Protein AF-A0A8D5U3V4-F1 (afdb_monomer)

Secondary structure (DSSP, 8-state):
-PPPPPHHHHHHHHHHHHHEEEEEEEEGGGTEEEEEEEETTGGGGGGT--HHHHHHHHHHTT-SEEEEEEEETTEEE-S---TTSHHHHHHHHHHH-TT--TT-EEEEEES--HHHHHHHHHHHHHH-

pLDDT: mean 90.74, std 9.5, range [48.44, 98.0]

Solvent-accessible surface area (backbone atoms only — not comparable to full-atom values): 7179 Å² total; per-residue (Å²): 138,82,88,75,77,50,72,69,52,51,51,50,51,50,56,46,60,72,37,42,47,83,44,66,42,58,40,71,94,75,71,37,47,23,23,29,30,36,25,60,65,29,50,69,51,57,80,79,38,52,64,67,56,52,30,52,50,41,39,75,52,69,26,83,45,56,48,47,38,36,27,49,95,92,39,81,49,60,73,95,67,68,83,90,57,50,68,65,49,51,56,35,50,48,67,50,45,73,83,67,48,74,35,20,28,36,40,38,26,23,64,61,43,66,66,38,42,51,53,49,52,54,54,48,66,78,72,108

Sequence (128 aa):
MGFSLTNLGIEFLREWSGRYEIINGEIGSLGWEVTGLRIIEGEYILQKFTPVELRDMAVKCGADAALIIVYRKGVIEMPPMTVKEVEPIIAEIRNICTSCKENDVLILSSPQNPLISYEISIKLMNLS

Structure (mmCIF, N/CA/C/O backbone):
data_AF-A0A8D5U3V4-F1
#
_entry.id   AF-A0A8D5U3V4-F1
#
loop_
_atom_site.group_PDB
_atom_site.id
_atom_site.type_symbol
_atom_site.label_atom_id
_atom_site.label_alt_id
_atom_site.label_comp_id
_atom_site.label_asym_id
_atom_site.label_entity_id
_atom_site.label_seq_id
_atom_site.pdbx_PDB_ins_code
_atom_site.Cartn_x
_atom_site.Cartn_y
_atom_site.Cartn_z
_atom_site.occupancy
_atom_site.B_iso_or_equiv
_atom_site.auth_seq_id
_atom_site.auth_comp_id
_atom_site.auth_asym_id
_atom_site.auth_atom_id
_atom_site.pdbx_PDB_model_num
ATOM 1 N N . MET A 1 1 ? 28.383 -7.702 -17.063 1.00 48.44 1 MET A N 1
ATOM 2 C CA . MET A 1 1 ? 27.957 -6.390 -17.598 1.00 48.44 1 MET A CA 1
ATOM 3 C C . MET A 1 1 ? 26.762 -5.938 -16.786 1.00 48.44 1 MET A C 1
ATOM 5 O O . MET A 1 1 ? 25.832 -6.721 -16.655 1.00 48.44 1 MET A O 1
ATOM 9 N N . GLY A 1 2 ? 26.827 -4.756 -16.176 1.00 71.50 2 GLY A N 1
ATOM 10 C CA . GLY A 1 2 ? 25.693 -4.156 -15.473 1.00 71.50 2 GLY A CA 1
ATOM 11 C C . GLY A 1 2 ? 24.980 -3.169 -16.389 1.00 71.50 2 GLY A C 1
ATOM 12 O O . GLY A 1 2 ? 25.632 -2.498 -17.188 1.00 71.50 2 GLY A O 1
ATOM 13 N N . PHE A 1 3 ? 23.659 -3.095 -16.287 1.00 81.06 3 PHE A N 1
ATOM 14 C CA . PHE A 1 3 ? 22.884 -2.044 -16.935 1.00 81.06 3 PHE A CA 1
ATOM 15 C C . PHE A 1 3 ? 22.940 -0.785 -16.065 1.00 81.06 3 PHE A C 1
ATOM 17 O O . PHE A 1 3 ? 22.736 -0.860 -14.855 1.00 81.06 3 PHE A O 1
ATOM 24 N N . SER A 1 4 ? 23.231 0.364 -16.672 1.00 88.62 4 SER A N 1
ATOM 25 C CA . SER A 1 4 ? 23.136 1.672 -16.022 1.00 88.62 4 SER A CA 1
ATOM 26 C C . SER A 1 4 ? 21.828 2.347 -16.410 1.00 88.62 4 SER A C 1
ATOM 28 O O . SER A 1 4 ? 21.437 2.314 -17.578 1.00 88.62 4 SER A O 1
ATOM 30 N N . LEU A 1 5 ? 21.180 3.004 -15.451 1.00 89.50 5 LEU A N 1
ATOM 31 C CA . LEU A 1 5 ? 20.034 3.857 -15.744 1.00 89.50 5 LEU A CA 1
ATOM 32 C C . LEU A 1 5 ? 20.463 5.046 -16.608 1.00 89.50 5 LEU A C 1
ATOM 34 O O . LEU A 1 5 ? 21.537 5.617 -16.418 1.00 89.50 5 LEU A O 1
ATOM 38 N N . THR A 1 6 ? 19.603 5.428 -17.546 1.00 95.31 6 THR A N 1
ATOM 39 C CA . THR A 1 6 ? 19.733 6.701 -18.260 1.00 95.31 6 THR A CA 1
ATOM 40 C C . THR A 1 6 ? 19.387 7.859 -17.321 1.00 95.31 6 THR A C 1
ATOM 42 O O . THR A 1 6 ? 18.734 7.654 -16.297 1.00 95.31 6 THR A O 1
ATOM 45 N N . ASN A 1 7 ? 19.756 9.092 -17.684 1.00 93.88 7 ASN A N 1
ATOM 46 C CA . ASN A 1 7 ? 19.354 10.282 -16.920 1.00 93.88 7 ASN A CA 1
ATOM 47 C C . ASN A 1 7 ? 17.831 10.354 -16.737 1.00 93.88 7 ASN A C 1
ATOM 49 O O . ASN A 1 7 ? 17.365 10.606 -15.633 1.00 93.88 7 ASN A O 1
ATOM 53 N N . LEU A 1 8 ? 17.071 10.017 -17.786 1.00 92.19 8 LEU A N 1
ATOM 54 C CA . LEU A 1 8 ? 15.611 9.945 -17.727 1.00 92.19 8 LEU A CA 1
ATOM 55 C C . LEU A 1 8 ? 15.127 8.904 -16.704 1.00 92.19 8 LEU A C 1
ATOM 57 O O . LEU A 1 8 ? 14.207 9.166 -15.936 1.00 92.19 8 LEU A O 1
ATOM 61 N N . GLY A 1 9 ? 15.768 7.731 -16.656 1.00 92.44 9 GLY A N 1
ATOM 62 C CA . GLY A 1 9 ? 15.454 6.706 -15.659 1.00 92.44 9 GLY A CA 1
ATOM 63 C C . GLY A 1 9 ? 15.762 7.158 -14.229 1.00 92.44 9 GLY A C 1
ATOM 64 O O . GLY A 1 9 ? 14.990 6.880 -13.317 1.00 92.44 9 GLY A O 1
ATOM 65 N N . ILE A 1 10 ? 16.862 7.890 -14.030 1.00 94.88 10 ILE A N 1
ATOM 66 C CA . ILE A 1 10 ? 17.230 8.454 -12.723 1.00 94.88 10 ILE A CA 1
ATOM 67 C C . ILE A 1 10 ? 16.211 9.510 -12.279 1.00 94.88 10 ILE A C 1
ATOM 69 O O . ILE A 1 10 ? 15.811 9.516 -11.116 1.00 94.88 10 ILE A O 1
ATOM 73 N N . GLU A 1 11 ? 15.789 10.394 -13.182 1.00 94.69 11 GLU A N 1
ATOM 74 C CA . GLU A 1 11 ? 14.776 11.418 -12.902 1.00 94.69 11 GLU A CA 1
ATOM 75 C C . GLU A 1 11 ? 13.432 10.792 -12.536 1.00 94.69 11 GLU A C 1
ATOM 77 O O . GLU A 1 11 ? 12.864 11.150 -11.505 1.00 94.69 11 GLU A O 1
ATOM 82 N N . PHE A 1 12 ? 12.984 9.797 -13.307 1.00 92.31 12 PHE A N 1
ATOM 83 C CA . PHE A 1 12 ? 11.760 9.057 -13.010 1.00 92.31 12 PHE A CA 1
ATOM 84 C C . PHE A 1 12 ? 11.813 8.404 -11.626 1.00 92.31 12 PHE A C 1
ATOM 86 O O . PHE A 1 12 ? 10.899 8.577 -10.824 1.00 92.31 12 PHE A O 1
ATOM 93 N N . LEU A 1 13 ? 12.897 7.687 -11.310 1.00 93.12 13 LEU A N 1
ATOM 94 C CA . LEU A 1 13 ? 13.036 7.050 -10.000 1.00 93.12 13 LEU A CA 1
ATOM 95 C C . LEU A 1 13 ? 13.085 8.070 -8.866 1.00 93.12 13 LEU A C 1
ATOM 97 O O . LEU A 1 13 ? 12.540 7.805 -7.798 1.00 93.12 13 LEU A O 1
ATOM 101 N N . ARG A 1 14 ? 13.707 9.233 -9.087 1.00 94.75 14 ARG A N 1
ATOM 102 C CA . ARG A 1 14 ? 13.741 10.309 -8.094 1.00 94.75 14 ARG A CA 1
ATOM 103 C C . ARG A 1 14 ? 12.340 10.849 -7.828 1.00 94.75 14 ARG A C 1
ATOM 105 O O . ARG A 1 14 ? 11.969 10.963 -6.664 1.00 94.75 14 ARG A O 1
ATOM 112 N N . GLU A 1 15 ? 11.567 11.137 -8.873 1.00 92.88 15 GLU A N 1
ATOM 113 C CA . GLU A 1 15 ? 10.173 11.575 -8.735 1.00 92.88 15 GLU A CA 1
ATOM 114 C C . GLU A 1 15 ? 9.330 10.516 -8.022 1.00 92.88 15 GLU A C 1
ATOM 116 O O . GLU A 1 15 ? 8.640 10.830 -7.051 1.00 92.88 15 GLU A O 1
ATOM 121 N N . TRP A 1 16 ? 9.446 9.258 -8.452 1.00 95.31 16 TRP A N 1
ATOM 122 C CA . TRP A 1 16 ? 8.738 8.135 -7.854 1.00 95.31 16 TRP A CA 1
ATOM 123 C C . TRP A 1 16 ? 9.072 7.993 -6.363 1.00 95.31 16 TRP A C 1
ATOM 125 O O . TRP A 1 16 ? 8.171 8.006 -5.531 1.00 95.31 16 TRP A O 1
ATOM 135 N N . SER A 1 17 ? 10.359 7.968 -6.000 1.00 94.94 17 SER A N 1
ATOM 136 C CA . SER A 1 17 ? 10.808 7.844 -4.602 1.00 94.94 17 SER A CA 1
ATOM 137 C C . SER A 1 17 ? 10.447 9.047 -3.727 1.00 94.94 17 SER A C 1
ATOM 139 O O . SER A 1 17 ? 10.417 8.936 -2.506 1.00 94.94 17 SER A O 1
ATOM 141 N N . GLY A 1 18 ? 10.170 10.203 -4.338 1.00 95.00 18 GLY A N 1
ATOM 142 C CA . GLY A 1 18 ? 9.696 11.389 -3.630 1.00 95.00 18 GLY A CA 1
ATOM 143 C C . GLY A 1 18 ? 8.217 11.313 -3.244 1.00 95.00 18 GLY A C 1
ATOM 144 O O . GLY A 1 18 ? 7.777 12.094 -2.405 1.00 95.00 18 GLY A O 1
ATOM 145 N N . ARG A 1 19 ? 7.451 10.395 -3.848 1.00 95.50 19 ARG A N 1
ATOM 146 C CA . ARG A 1 19 ? 6.002 10.240 -3.636 1.00 95.50 19 ARG A CA 1
ATOM 147 C C . ARG A 1 19 ? 5.612 8.889 -3.057 1.00 95.50 19 ARG A C 1
ATOM 149 O O . ARG A 1 19 ? 4.571 8.791 -2.414 1.00 95.50 19 ARG A O 1
ATOM 156 N N . TYR A 1 20 ? 6.416 7.861 -3.293 1.00 97.25 20 TYR A N 1
ATOM 157 C CA . TYR A 1 20 ? 6.082 6.484 -2.970 1.00 97.25 20 TYR A CA 1
ATOM 158 C C . TYR A 1 20 ? 7.207 5.803 -2.203 1.00 97.25 20 TYR A C 1
ATOM 160 O O . TYR A 1 20 ? 8.390 5.990 -2.486 1.00 97.25 20 TYR A O 1
ATOM 168 N N . GLU A 1 21 ? 6.816 4.951 -1.266 1.00 97.38 21 GLU A N 1
ATOM 169 C CA . GLU A 1 21 ? 7.712 4.082 -0.516 1.00 97.38 21 GLU A CA 1
ATOM 170 C C . GLU A 1 21 ? 7.088 2.683 -0.461 1.00 97.38 21 GLU A C 1
ATOM 172 O O . GLU A 1 21 ? 5.896 2.537 -0.186 1.00 97.38 21 GLU A O 1
ATOM 177 N N . ILE A 1 22 ? 7.884 1.653 -0.755 1.00 97.25 22 ILE A N 1
ATOM 178 C CA . ILE A 1 22 ? 7.455 0.257 -0.633 1.00 97.25 22 ILE A CA 1
ATOM 179 C C . ILE A 1 22 ? 8.004 -0.306 0.668 1.00 97.25 22 ILE A C 1
ATOM 181 O O . ILE A 1 22 ? 9.202 -0.227 0.935 1.00 97.25 22 ILE A O 1
ATOM 185 N N . ILE A 1 23 ? 7.116 -0.897 1.456 1.00 96.81 23 ILE A N 1
ATOM 186 C CA . ILE A 1 23 ? 7.400 -1.415 2.790 1.00 96.81 23 ILE A CA 1
ATOM 187 C C . ILE A 1 23 ? 6.866 -2.844 2.851 1.00 96.81 23 ILE A C 1
ATOM 189 O O . ILE A 1 23 ? 5.844 -3.141 2.250 1.00 96.81 23 ILE A O 1
ATOM 193 N N . ASN A 1 24 ? 7.536 -3.746 3.558 1.00 96.81 24 ASN A N 1
ATOM 194 C CA . ASN A 1 24 ? 7.023 -5.097 3.788 1.00 96.81 24 ASN A CA 1
ATOM 195 C C . ASN A 1 24 ? 6.644 -5.264 5.255 1.00 96.81 24 ASN A C 1
ATOM 197 O O . ASN A 1 24 ? 7.197 -4.583 6.120 1.00 96.81 24 ASN A O 1
ATOM 201 N N . GLY A 1 25 ? 5.736 -6.189 5.535 1.00 96.12 25 GLY A N 1
ATOM 202 C CA . GLY A 1 25 ? 5.362 -6.494 6.903 1.00 96.12 25 GLY A CA 1
ATOM 203 C C . GLY A 1 25 ? 4.376 -7.641 7.015 1.00 96.12 25 GLY A C 1
ATOM 204 O O . GLY A 1 25 ? 4.085 -8.332 6.041 1.00 96.12 25 GLY A O 1
ATOM 205 N N . GLU A 1 26 ? 3.854 -7.815 8.221 1.00 96.62 26 GLU A N 1
ATOM 206 C CA . GLU A 1 26 ? 2.930 -8.888 8.567 1.00 96.62 26 GLU A CA 1
ATOM 207 C C . GLU A 1 26 ? 1.761 -8.320 9.375 1.00 96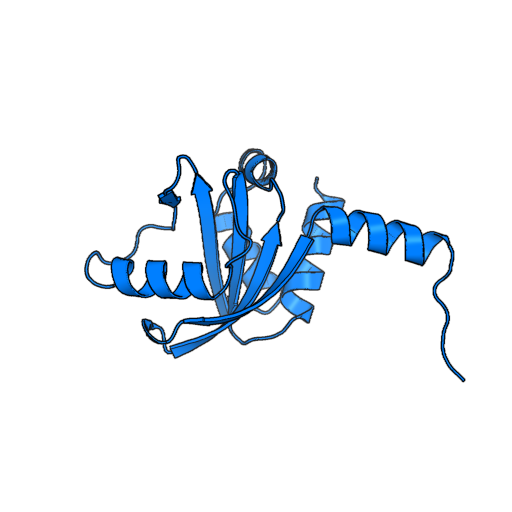.62 26 GLU A C 1
ATOM 209 O O . GLU A 1 26 ? 1.961 -7.538 10.308 1.00 96.62 26 GLU A O 1
ATOM 214 N N . ILE A 1 27 ? 0.541 -8.721 9.018 1.00 94.12 27 ILE A N 1
ATOM 215 C CA . ILE A 1 27 ? -0.672 -8.493 9.808 1.00 94.12 27 ILE A CA 1
ATOM 216 C C . ILE A 1 27 ? -1.045 -9.840 10.425 1.00 94.12 27 ILE A C 1
ATOM 218 O O . ILE A 1 27 ? -1.834 -10.604 9.860 1.00 94.12 27 ILE A O 1
ATOM 222 N N . GLY A 1 28 ? -0.420 -10.160 11.559 1.00 92.25 28 GLY A N 1
ATOM 223 C CA . GLY A 1 28 ? -0.539 -11.465 12.213 1.00 92.25 28 GLY A CA 1
ATOM 224 C C . GLY A 1 28 ? -1.977 -11.793 12.614 1.00 92.25 28 GLY A C 1
ATOM 225 O O . GLY A 1 28 ? -2.425 -12.927 12.449 1.00 92.25 28 GLY A O 1
ATOM 226 N N . SER A 1 29 ? -2.743 -10.786 13.041 1.00 89.62 29 SER A N 1
ATOM 227 C CA . SER A 1 29 ? -4.173 -10.922 13.350 1.00 89.62 29 SER A CA 1
ATOM 228 C C . SER A 1 29 ? -5.036 -11.399 12.170 1.00 89.62 29 SER A C 1
ATOM 230 O O . SER A 1 29 ? -6.085 -12.003 12.395 1.00 89.62 29 SER A O 1
ATOM 232 N N . LEU A 1 30 ? -4.582 -11.187 10.929 1.00 89.06 30 LEU A N 1
ATOM 233 C CA . LEU A 1 30 ? -5.219 -11.680 9.701 1.00 89.06 30 LEU A CA 1
ATOM 234 C C . LEU A 1 30 ? -4.466 -12.861 9.064 1.00 89.06 30 LEU A C 1
ATOM 236 O O . LEU A 1 30 ? -4.956 -13.447 8.099 1.00 89.06 30 LEU A O 1
ATOM 240 N N . GLY A 1 31 ? -3.284 -13.211 9.581 1.00 92.38 31 GLY A N 1
ATOM 241 C CA . GLY A 1 31 ? -2.385 -14.195 8.979 1.00 92.38 31 GLY A CA 1
ATOM 242 C C . GLY A 1 31 ? -1.844 -13.763 7.613 1.00 92.38 31 GLY A C 1
ATOM 243 O O . GLY A 1 31 ? -1.666 -14.610 6.739 1.00 92.38 31 GLY A O 1
ATOM 244 N N . TRP A 1 32 ? -1.654 -12.458 7.387 1.00 95.38 32 TRP A N 1
ATOM 245 C CA . TRP A 1 32 ? -1.207 -11.925 6.096 1.00 95.38 32 TRP A CA 1
ATOM 246 C C . TRP A 1 32 ? 0.259 -11.509 6.131 1.00 95.38 32 TRP A C 1
ATOM 248 O O . TRP A 1 32 ? 0.634 -10.624 6.896 1.00 95.38 32 TRP A O 1
ATOM 258 N N . GLU A 1 33 ? 1.048 -12.033 5.197 1.00 96.94 33 GLU A N 1
ATOM 259 C CA . GLU A 1 33 ? 2.258 -11.355 4.731 1.00 96.94 33 GLU A CA 1
ATOM 260 C C . GLU A 1 33 ? 1.853 -10.301 3.696 1.00 96.94 33 GLU A C 1
ATOM 262 O O . GLU A 1 33 ? 1.066 -10.584 2.778 1.00 96.94 33 GLU A O 1
ATOM 267 N N . VAL A 1 34 ? 2.357 -9.075 3.853 1.00 97.69 34 VAL A N 1
ATOM 268 C CA . VAL A 1 34 ? 1.927 -7.931 3.047 1.00 97.69 34 VAL A CA 1
ATOM 269 C C . VAL A 1 34 ? 3.090 -7.138 2.471 1.00 97.69 34 VAL A C 1
ATOM 271 O O . VAL A 1 34 ? 4.132 -6.946 3.102 1.00 97.69 34 VAL A O 1
ATOM 274 N N . THR A 1 35 ? 2.857 -6.583 1.283 1.00 97.94 35 THR A N 1
ATOM 275 C CA . THR A 1 35 ? 3.608 -5.425 0.801 1.00 97.94 35 THR A CA 1
ATOM 276 C C . THR A 1 35 ? 2.730 -4.181 0.871 1.00 97.94 35 THR A C 1
ATOM 278 O O . THR A 1 35 ? 1.611 -4.148 0.360 1.00 97.94 35 THR A O 1
ATOM 281 N N . GLY A 1 36 ? 3.251 -3.148 1.517 1.00 97.12 36 GLY A N 1
ATOM 282 C CA . GLY A 1 36 ? 2.692 -1.816 1.598 1.00 97.12 36 GLY A CA 1
ATOM 283 C C . GLY A 1 36 ? 3.246 -0.882 0.534 1.00 97.12 36 GLY A C 1
ATOM 284 O O . GLY A 1 36 ? 4.458 -0.752 0.391 1.00 97.12 36 GLY A O 1
ATOM 285 N N . LEU A 1 37 ? 2.358 -0.177 -0.161 1.00 98.00 37 LEU A N 1
ATOM 286 C CA . LEU A 1 37 ? 2.682 1.047 -0.884 1.00 98.00 37 LEU A CA 1
ATOM 287 C C . LEU A 1 37 ? 2.255 2.233 -0.022 1.00 98.00 37 LEU A C 1
ATOM 289 O O . LEU A 1 37 ? 1.061 2.522 0.093 1.00 98.00 37 LEU A O 1
ATOM 293 N N . ARG A 1 38 ? 3.220 2.922 0.579 1.00 97.62 38 ARG A N 1
ATOM 294 C CA . ARG A 1 38 ? 2.988 4.222 1.199 1.00 97.62 38 ARG A CA 1
ATOM 295 C C . ARG A 1 38 ? 3.028 5.291 0.119 1.00 97.62 38 ARG A C 1
ATOM 297 O O . ARG A 1 38 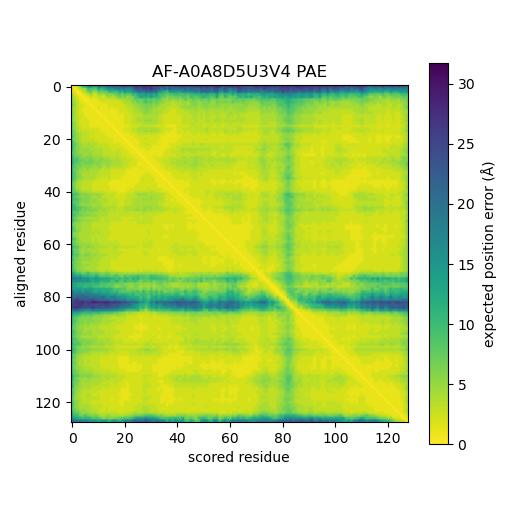? 3.942 5.335 -0.702 1.00 97.62 38 ARG A O 1
ATOM 304 N N . ILE A 1 39 ? 2.047 6.174 0.166 1.00 97.12 39 ILE A N 1
ATOM 305 C CA . ILE A 1 39 ? 1.915 7.342 -0.685 1.00 97.12 39 ILE A CA 1
ATOM 306 C C . ILE A 1 39 ? 2.087 8.561 0.213 1.00 97.12 39 ILE A C 1
ATOM 308 O O . ILE A 1 39 ? 1.231 8.856 1.052 1.00 97.12 39 ILE A O 1
ATOM 312 N N . ILE A 1 40 ? 3.220 9.233 0.043 1.00 96.06 40 ILE A N 1
ATOM 313 C CA . ILE A 1 40 ? 3.628 10.384 0.843 1.00 96.06 40 ILE A CA 1
ATOM 314 C C . ILE A 1 40 ? 2.686 11.543 0.534 1.00 96.06 40 ILE A C 1
ATOM 316 O O . ILE A 1 40 ? 2.515 11.905 -0.632 1.00 96.06 40 ILE A O 1
ATOM 320 N N . GLU A 1 41 ? 2.063 12.095 1.577 1.00 94.94 41 GLU A N 1
ATOM 321 C CA . GLU A 1 41 ? 1.035 13.141 1.454 1.00 94.94 41 GLU A CA 1
ATOM 322 C C . GLU A 1 41 ? -0.097 12.729 0.489 1.00 94.94 41 GLU A C 1
ATOM 324 O O . GLU A 1 41 ? -0.693 13.557 -0.192 1.00 94.94 41 GLU A O 1
ATOM 329 N N . GLY A 1 42 ? -0.388 11.425 0.418 1.00 93.19 42 GLY A N 1
ATOM 330 C CA . GLY A 1 42 ? -1.285 10.795 -0.549 1.00 93.19 42 GLY A CA 1
ATOM 331 C C . GLY A 1 42 ? -2.774 11.116 -0.418 1.00 93.19 42 GLY A C 1
ATOM 332 O O . GLY A 1 42 ? -3.554 10.634 -1.238 1.00 93.19 42 GLY A O 1
ATOM 333 N N . GLU A 1 43 ? -3.207 11.913 0.562 1.00 90.75 43 GLU A N 1
ATOM 334 C CA . GLU A 1 43 ? -4.624 12.256 0.756 1.00 90.75 43 GLU A CA 1
ATOM 335 C C . GLU A 1 43 ? -5.270 12.875 -0.501 1.00 90.75 43 GLU A C 1
ATOM 337 O O . GLU A 1 43 ? -6.452 12.646 -0.760 1.00 90.75 43 GLU A O 1
ATOM 342 N N . TYR A 1 44 ? -4.504 13.582 -1.344 1.00 90.25 44 TYR A N 1
ATOM 343 C CA . TYR A 1 44 ? -5.009 14.121 -2.617 1.00 90.25 44 TYR A CA 1
ATOM 344 C C . TYR A 1 44 ? -5.572 13.034 -3.547 1.00 90.25 44 TYR A C 1
ATOM 346 O O . TYR A 1 44 ? -6.479 13.305 -4.334 1.00 90.25 44 TYR A O 1
ATOM 354 N N . ILE A 1 45 ? -5.084 11.794 -3.448 1.00 91.81 45 ILE A N 1
ATOM 355 C CA . ILE A 1 45 ? -5.581 10.661 -4.240 1.00 91.81 45 ILE A CA 1
ATOM 356 C C . ILE A 1 45 ? -7.031 10.353 -3.880 1.00 91.81 45 ILE A C 1
ATOM 358 O O . ILE A 1 45 ? -7.810 9.981 -4.756 1.00 91.81 45 ILE A O 1
ATOM 362 N N . LEU A 1 46 ? -7.427 10.593 -2.628 1.00 90.44 46 LEU A N 1
ATOM 363 C CA . LEU A 1 46 ? -8.789 10.358 -2.153 1.00 90.44 46 LEU A CA 1
ATOM 364 C C . LEU A 1 46 ? -9.814 11.337 -2.743 1.00 90.44 46 LEU A C 1
ATOM 366 O O . LEU A 1 46 ? -11.015 11.107 -2.635 1.00 90.44 46 LEU A O 1
ATOM 370 N N . GLN A 1 47 ? -9.361 12.409 -3.402 1.00 89.88 47 GLN A N 1
ATOM 371 C CA . GLN A 1 47 ? -10.226 13.298 -4.187 1.00 89.88 47 GLN A CA 1
ATOM 372 C C . GLN A 1 47 ? -10.619 12.680 -5.537 1.00 89.88 47 GLN A C 1
ATOM 374 O O . GLN A 1 47 ? -11.612 13.092 -6.134 1.00 89.88 47 GLN A O 1
ATOM 379 N N . LYS A 1 48 ? -9.829 11.717 -6.029 1.00 91.00 48 LYS A N 1
ATOM 380 C CA . LYS A 1 48 ? -10.017 11.042 -7.321 1.00 91.00 48 LYS A CA 1
ATOM 381 C C . LYS A 1 48 ? -10.504 9.600 -7.172 1.00 91.00 48 LYS A C 1
ATOM 383 O O . LYS A 1 48 ? -11.213 9.122 -8.049 1.00 91.00 48 LYS A O 1
ATOM 388 N N . PHE A 1 49 ? -10.119 8.924 -6.092 1.00 92.56 49 PHE A N 1
ATOM 389 C CA . PHE A 1 49 ? -10.415 7.514 -5.854 1.00 92.56 49 PHE A CA 1
ATOM 390 C C . PHE A 1 49 ? -10.892 7.299 -4.425 1.00 92.56 49 PHE A C 1
ATOM 392 O O . PHE A 1 49 ? -10.236 7.682 -3.460 1.00 92.56 49 PHE A O 1
ATOM 399 N N . THR A 1 50 ? -12.009 6.611 -4.269 1.00 91.88 50 THR A N 1
ATOM 400 C CA . THR A 1 50 ? -12.446 6.110 -2.970 1.00 91.88 50 THR A CA 1
ATOM 401 C C . THR A 1 50 ? -11.516 4.988 -2.478 1.00 91.88 50 THR A C 1
ATOM 403 O O . THR A 1 50 ? -10.891 4.294 -3.287 1.00 91.88 50 THR A O 1
ATOM 406 N N . PRO A 1 51 ? -11.455 4.717 -1.160 1.00 91.44 51 PRO A N 1
ATOM 407 C CA . PRO A 1 51 ? -10.717 3.564 -0.636 1.00 91.44 51 PRO A CA 1
ATOM 408 C C . PRO A 1 51 ? -11.144 2.227 -1.266 1.00 91.44 51 PRO A C 1
ATOM 410 O O . PRO A 1 51 ? -10.328 1.335 -1.467 1.00 91.44 51 PRO A O 1
ATOM 413 N N . VAL A 1 52 ? -12.419 2.083 -1.633 1.00 92.69 52 VAL A N 1
ATOM 414 C CA . VAL A 1 52 ? -12.920 0.878 -2.309 1.00 92.69 52 VAL A CA 1
ATOM 415 C C . VAL A 1 52 ? -12.308 0.737 -3.706 1.00 92.69 52 VAL A C 1
ATOM 417 O O . VAL A 1 52 ? -11.850 -0.343 -4.064 1.00 92.69 52 VAL A O 1
ATOM 420 N N . GLU A 1 53 ? -12.227 1.826 -4.471 1.00 94.00 53 GLU A N 1
ATOM 421 C CA . GLU A 1 53 ? -11.616 1.813 -5.806 1.00 94.00 53 GLU A CA 1
ATOM 422 C C . GLU A 1 53 ? -10.109 1.546 -5.754 1.00 94.00 53 GLU A C 1
ATOM 424 O O . GLU A 1 53 ? -9.586 0.829 -6.608 1.00 94.00 53 GLU A O 1
ATOM 429 N N . LEU A 1 54 ? -9.411 2.067 -4.739 1.00 94.69 54 LEU A N 1
ATOM 430 C CA . LEU A 1 54 ? -7.991 1.775 -4.516 1.00 94.69 54 LEU A CA 1
ATOM 431 C C . LEU A 1 54 ? -7.762 0.299 -4.172 1.00 94.69 54 LEU A C 1
ATOM 433 O O . LEU A 1 54 ? -6.850 -0.326 -4.714 1.00 94.69 54 LEU A O 1
ATOM 437 N N . ARG A 1 55 ? -8.619 -0.288 -3.330 1.00 94.75 55 ARG A N 1
ATOM 438 C CA . ARG A 1 55 ? -8.596 -1.729 -3.044 1.00 94.75 55 ARG A CA 1
ATOM 439 C C . ARG A 1 55 ? -8.823 -2.542 -4.316 1.00 94.75 55 ARG A C 1
ATOM 441 O O . ARG A 1 55 ? -8.061 -3.459 -4.604 1.00 94.75 55 ARG A O 1
ATOM 448 N N . ASP A 1 56 ? -9.848 -2.202 -5.091 1.00 95.12 56 ASP A N 1
ATOM 449 C CA . ASP A 1 56 ? -10.169 -2.916 -6.329 1.00 95.12 56 ASP A CA 1
ATOM 450 C C . ASP A 1 56 ? -9.047 -2.777 -7.367 1.00 95.12 56 ASP A C 1
ATOM 452 O O . ASP A 1 56 ? -8.794 -3.702 -8.139 1.00 95.12 56 ASP A O 1
ATOM 456 N N . MET A 1 57 ? -8.341 -1.642 -7.381 1.00 95.31 57 MET A N 1
ATOM 457 C CA . MET A 1 57 ? -7.133 -1.459 -8.183 1.00 95.31 57 MET A CA 1
ATOM 458 C C . MET A 1 57 ? -6.024 -2.416 -7.747 1.00 95.31 57 MET A C 1
ATOM 460 O O . MET A 1 57 ? -5.431 -3.055 -8.613 1.00 95.31 57 MET A O 1
ATOM 464 N N . ALA A 1 58 ? -5.769 -2.554 -6.444 1.00 96.44 58 ALA A N 1
ATOM 465 C CA . ALA A 1 58 ? -4.767 -3.487 -5.933 1.00 96.44 58 ALA A CA 1
ATOM 466 C C . ALA A 1 58 ? -5.091 -4.940 -6.315 1.00 96.44 58 ALA A C 1
ATOM 468 O O . ALA A 1 58 ? -4.224 -5.649 -6.824 1.00 96.44 58 ALA A O 1
ATOM 469 N N . VAL A 1 59 ? -6.358 -5.350 -6.192 1.00 96.75 59 VAL A N 1
ATOM 470 C CA . VAL A 1 59 ? -6.815 -6.687 -6.614 1.00 96.75 59 VAL A CA 1
ATOM 471 C C . VAL A 1 59 ? -6.631 -6.895 -8.120 1.00 96.75 59 VAL A C 1
ATOM 473 O O . VAL A 1 59 ? -6.132 -7.929 -8.557 1.00 96.75 59 VAL A O 1
ATOM 476 N N . LYS A 1 60 ? -6.940 -5.884 -8.942 1.00 96.12 60 LYS A N 1
ATOM 477 C CA . LYS A 1 60 ? -6.679 -5.927 -10.395 1.00 96.12 60 LYS A CA 1
ATOM 478 C C . LYS A 1 60 ? -5.190 -6.006 -10.750 1.00 96.12 60 LYS A C 1
ATOM 480 O O . LYS A 1 60 ? -4.882 -6.439 -11.855 1.00 96.12 60 LYS A O 1
ATOM 485 N N . CYS A 1 61 ? -4.296 -5.583 -9.856 1.00 95.38 61 CYS A N 1
ATOM 486 C CA . CYS A 1 61 ? -2.842 -5.723 -10.005 1.00 95.38 61 CYS A CA 1
ATOM 487 C C . CYS A 1 61 ? -2.317 -7.059 -9.441 1.00 95.38 61 CYS A C 1
ATOM 489 O O . CYS A 1 61 ? -1.110 -7.263 -9.377 1.00 95.38 61 CYS A O 1
ATOM 491 N N . GLY A 1 62 ? -3.205 -7.974 -9.032 1.00 95.69 62 GLY A N 1
ATOM 492 C CA . GLY A 1 62 ? -2.843 -9.324 -8.598 1.00 95.69 62 GLY A CA 1
ATOM 493 C C . GLY A 1 62 ? -2.777 -9.530 -7.086 1.00 95.69 62 GLY A C 1
ATOM 494 O O . GLY A 1 62 ? -2.247 -10.550 -6.657 1.00 95.69 62 GLY A O 1
ATOM 495 N N . ALA A 1 63 ? -3.291 -8.597 -6.278 1.00 97.12 63 ALA A N 1
ATOM 496 C CA . ALA A 1 63 ? -3.498 -8.856 -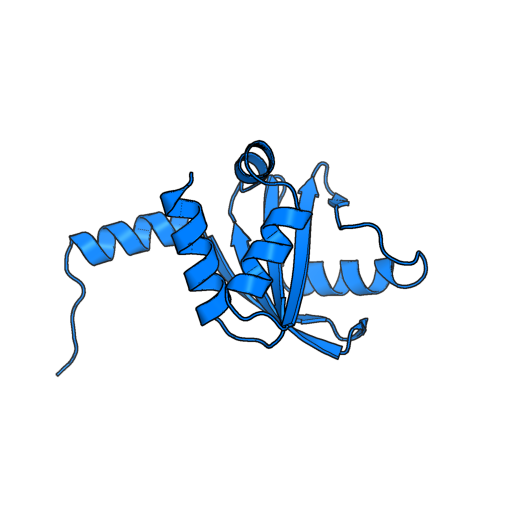4.856 1.00 97.12 63 ALA A CA 1
ATOM 497 C C . ALA A 1 63 ? -4.709 -9.780 -4.644 1.00 97.12 63 ALA A C 1
ATOM 499 O O . ALA A 1 63 ? -5.769 -9.563 -5.232 1.00 97.12 63 ALA A O 1
ATOM 500 N N . ASP A 1 64 ? -4.584 -10.750 -3.743 1.00 96.31 64 ASP A N 1
ATOM 501 C CA . ASP A 1 64 ? -5.718 -11.545 -3.263 1.00 96.31 64 ASP A CA 1
ATOM 502 C C . ASP A 1 64 ? -6.603 -10.704 -2.336 1.00 96.31 64 ASP A C 1
ATOM 504 O O . ASP A 1 64 ? -7.832 -10.798 -2.355 1.00 96.31 64 ASP A O 1
ATOM 508 N N . ALA A 1 65 ? -5.971 -9.841 -1.538 1.00 94.12 65 ALA A N 1
ATOM 509 C CA . ALA A 1 65 ? -6.646 -8.909 -0.654 1.00 94.12 65 ALA A CA 1
ATOM 510 C C . ALA A 1 65 ? -5.830 -7.626 -0.466 1.00 94.12 65 ALA A C 1
ATOM 512 O O . ALA A 1 65 ? -4.602 -7.627 -0.561 1.00 94.12 65 ALA A O 1
ATOM 513 N N . ALA A 1 66 ? -6.522 -6.524 -0.172 1.00 95.06 66 ALA A N 1
ATOM 514 C CA . ALA A 1 66 ? -5.880 -5.252 0.120 1.00 95.06 66 ALA A CA 1
ATOM 515 C C . ALA A 1 66 ? -6.614 -4.468 1.214 1.00 95.06 66 ALA A C 1
ATOM 517 O O . ALA A 1 66 ? -7.846 -4.470 1.282 1.00 95.06 66 ALA A O 1
ATOM 518 N N . LEU A 1 67 ? -5.845 -3.759 2.038 1.00 94.25 67 LEU A N 1
ATOM 519 C CA . LEU A 1 67 ? -6.324 -2.790 3.017 1.00 94.25 67 LEU A CA 1
ATOM 520 C C . LEU A 1 67 ? -5.843 -1.400 2.621 1.00 94.25 67 LEU A C 1
ATOM 522 O O . LEU A 1 67 ? -4.673 -1.204 2.296 1.00 94.25 67 LEU A O 1
ATOM 526 N N . ILE A 1 68 ? -6.762 -0.438 2.674 1.00 95.25 68 ILE A N 1
ATOM 527 C CA . ILE A 1 68 ? -6.464 0.974 2.450 1.00 95.25 68 ILE A CA 1
ATOM 528 C C . ILE A 1 68 ? -6.524 1.679 3.792 1.00 95.25 68 ILE A C 1
ATOM 530 O O . ILE A 1 68 ? -7.531 1.610 4.492 1.00 95.25 68 ILE A O 1
ATOM 534 N N . ILE A 1 69 ? -5.434 2.343 4.138 1.00 94.88 69 ILE A N 1
ATOM 535 C CA . ILE A 1 69 ? -5.230 3.011 5.411 1.00 94.88 69 ILE A CA 1
ATOM 536 C C . ILE A 1 69 ? -4.990 4.484 5.111 1.00 94.88 69 ILE A C 1
ATOM 538 O O . ILE A 1 69 ? -4.139 4.822 4.287 1.00 94.88 69 ILE A O 1
ATOM 542 N N . VAL A 1 70 ? -5.728 5.360 5.785 1.00 94.38 70 VAL A N 1
ATOM 543 C CA . VAL A 1 70 ? -5.560 6.811 5.663 1.00 94.38 70 VAL A CA 1
ATOM 544 C C . VAL A 1 70 ? -5.155 7.366 7.020 1.00 94.38 70 VAL A C 1
ATOM 546 O O . VAL A 1 70 ? -5.829 7.128 8.022 1.00 94.38 70 VAL A O 1
ATOM 549 N N . TYR A 1 71 ? -4.047 8.101 7.062 1.00 93.06 71 TYR A N 1
ATOM 550 C CA . TYR A 1 71 ? -3.563 8.752 8.276 1.00 93.06 71 TYR A CA 1
ATOM 551 C C . TYR A 1 71 ? -4.132 10.170 8.336 1.00 93.06 71 TYR A C 1
ATOM 553 O O . TYR A 1 71 ? -3.674 11.049 7.608 1.00 93.06 71 TYR A O 1
ATOM 561 N N . ARG A 1 72 ? -5.140 10.397 9.185 1.00 89.31 72 ARG A N 1
ATOM 562 C CA . ARG A 1 72 ? -5.828 11.691 9.293 1.00 89.31 72 ARG A CA 1
ATOM 563 C C . ARG A 1 72 ? -6.137 12.038 10.746 1.00 89.31 72 ARG A C 1
ATOM 565 O O . ARG A 1 72 ? -6.619 11.202 11.499 1.00 89.31 72 ARG A O 1
ATOM 572 N N . LYS A 1 73 ? -5.932 13.294 11.139 1.00 84.44 73 LYS A N 1
ATOM 573 C CA . LYS A 1 73 ? -6.136 13.860 12.482 1.00 84.44 73 LYS A CA 1
ATOM 574 C C . LYS A 1 73 ? -5.491 13.019 13.590 1.00 84.44 73 LYS A C 1
ATOM 576 O O . LYS A 1 73 ? -6.049 12.897 14.680 1.00 84.44 73 LYS A O 1
ATOM 581 N N . GLY A 1 74 ? -4.332 12.417 13.314 1.00 75.06 74 GLY A N 1
ATOM 582 C CA . GLY A 1 74 ? -3.650 11.513 14.249 1.00 75.06 74 GLY A CA 1
ATOM 583 C C . GLY A 1 74 ? -4.353 10.166 14.482 1.00 75.06 74 GLY A C 1
ATOM 584 O O . GLY A 1 74 ? -3.944 9.411 15.367 1.00 75.06 74 GLY A O 1
ATOM 585 N N . VAL A 1 75 ? -5.386 9.845 13.699 1.00 82.38 75 VAL A N 1
ATOM 586 C CA . VAL A 1 75 ? -6.076 8.552 13.695 1.00 82.38 75 VAL A CA 1
ATOM 587 C C . VAL A 1 75 ? -5.818 7.807 12.386 1.00 82.38 75 VAL A C 1
ATOM 589 O O . VAL A 1 75 ? -5.526 8.395 11.347 1.00 82.38 75 VAL A O 1
ATOM 592 N N . ILE A 1 76 ? -5.901 6.482 12.465 1.00 84.75 76 ILE A N 1
ATOM 593 C CA . ILE A 1 76 ? -5.876 5.603 11.300 1.00 84.75 76 ILE A CA 1
ATOM 594 C C . ILE A 1 76 ? -7.328 5.345 10.896 1.00 84.75 76 ILE A C 1
ATOM 596 O O . ILE A 1 76 ? -8.084 4.729 11.647 1.00 84.75 76 ILE A O 1
ATOM 600 N N . GLU A 1 77 ? -7.715 5.831 9.720 1.00 85.62 77 GLU A N 1
ATOM 601 C CA . GLU A 1 77 ? -8.992 5.506 9.092 1.00 85.62 77 GLU A CA 1
ATOM 602 C C . GLU A 1 77 ? -8.818 4.247 8.232 1.00 85.62 77 GLU A C 1
ATOM 604 O O . GLU A 1 77 ? -7.916 4.157 7.397 1.00 85.62 77 GLU A O 1
ATOM 609 N N . MET A 1 78 ? -9.699 3.272 8.441 1.00 82.31 78 MET A N 1
ATOM 610 C CA . MET A 1 78 ? -9.771 2.025 7.680 1.00 82.31 78 MET A CA 1
ATOM 611 C C . MET A 1 78 ? -11.216 1.787 7.233 1.00 82.31 78 MET A C 1
ATOM 613 O O . MET A 1 78 ? -12.142 2.327 7.850 1.00 82.31 78 MET A O 1
ATOM 617 N N . PRO A 1 79 ? -11.446 0.959 6.197 1.00 72.94 79 PRO A N 1
ATOM 618 C CA . PRO A 1 79 ? -12.777 0.461 5.887 1.00 72.94 79 PRO A CA 1
ATOM 619 C C . PRO A 1 79 ? -13.435 -0.143 7.139 1.00 72.94 79 PRO A C 1
ATOM 621 O O . PRO A 1 79 ? -12.731 -0.705 7.982 1.00 72.94 79 PRO A O 1
ATOM 624 N N . PRO A 1 80 ? -14.769 -0.051 7.285 1.00 68.19 80 PRO A N 1
ATOM 625 C CA . PRO A 1 80 ? -15.459 -0.616 8.437 1.00 68.19 80 PRO A CA 1
ATOM 626 C C . PRO A 1 80 ? -15.182 -2.122 8.543 1.00 68.19 80 PRO A C 1
ATOM 628 O O . PRO A 1 80 ? -15.524 -2.890 7.645 1.00 68.19 80 PRO A O 1
ATOM 631 N N . MET A 1 81 ? -14.570 -2.523 9.656 1.00 69.38 81 MET A N 1
ATOM 632 C CA . MET A 1 81 ? -14.320 -3.914 10.034 1.00 69.38 81 MET A CA 1
ATOM 633 C C . MET A 1 81 ? -15.137 -4.274 11.280 1.00 69.38 81 MET A C 1
ATOM 635 O O . MET A 1 81 ? -15.624 -3.404 12.009 1.00 69.38 81 MET A O 1
ATOM 639 N N . THR A 1 82 ? -15.309 -5.567 11.536 1.00 60.34 82 THR A N 1
ATOM 640 C CA . THR A 1 82 ? -15.958 -6.083 12.743 1.00 60.34 82 THR A CA 1
ATOM 641 C C . THR A 1 82 ? -15.227 -5.602 14.005 1.00 60.34 82 THR A C 1
ATOM 643 O O . THR A 1 82 ? -14.031 -5.810 14.173 1.00 60.34 82 THR A O 1
ATOM 646 N N . VAL A 1 83 ? -15.961 -4.945 14.917 1.00 56.31 83 VAL A N 1
ATOM 647 C CA . VAL A 1 83 ? -15.449 -4.103 16.031 1.00 56.31 83 VAL A CA 1
ATOM 648 C C . VAL A 1 83 ? -14.410 -4.784 16.942 1.00 56.31 83 VAL A C 1
ATOM 650 O O . VAL A 1 83 ? -13.611 -4.104 17.578 1.00 56.31 83 VAL A O 1
ATOM 653 N N . LYS A 1 84 ? -14.392 -6.121 17.017 1.00 56.38 84 LYS A N 1
ATOM 654 C CA . LYS A 1 84 ? -13.469 -6.874 17.884 1.00 56.38 84 LYS A CA 1
ATOM 655 C C . LYS A 1 84 ? -12.055 -7.062 17.316 1.00 56.38 84 LYS A C 1
ATOM 657 O O . LYS A 1 84 ? -11.174 -7.430 18.083 1.00 56.38 84 LYS A O 1
ATOM 662 N N . GLU A 1 85 ? -11.825 -6.795 16.033 1.00 63.59 85 GLU A N 1
ATOM 663 C CA . GLU A 1 85 ? -10.544 -7.093 15.361 1.00 63.59 85 GLU A CA 1
ATOM 664 C C . GLU A 1 85 ? -9.698 -5.840 15.084 1.00 63.59 85 GLU A C 1
ATOM 666 O O . GLU A 1 85 ? -8.546 -5.937 14.682 1.00 63.59 85 GLU A O 1
ATOM 671 N N . VAL A 1 86 ? -10.239 -4.645 15.335 1.00 78.25 86 VAL A N 1
ATOM 672 C CA . VAL A 1 86 ? -9.667 -3.388 14.826 1.00 78.25 86 VAL A CA 1
ATOM 673 C C . VAL A 1 86 ? -8.405 -2.944 15.576 1.00 78.25 86 VAL A C 1
ATOM 675 O O . VAL A 1 86 ? -7.445 -2.508 14.950 1.00 78.25 86 VAL A O 1
ATOM 678 N N . GLU A 1 87 ? -8.381 -3.055 16.905 1.00 83.19 87 GLU A N 1
ATOM 679 C CA . GLU A 1 87 ? -7.260 -2.584 17.740 1.00 83.19 87 GLU A CA 1
ATOM 680 C C . GLU A 1 87 ? -5.931 -3.316 17.449 1.00 83.19 87 GLU A C 1
ATOM 682 O O . GLU A 1 87 ? -4.935 -2.635 17.184 1.00 83.19 87 GLU A O 1
ATOM 687 N N . PRO A 1 88 ? -5.881 -4.668 17.418 1.00 87.81 88 PRO A N 1
ATOM 688 C CA . PRO A 1 88 ? -4.663 -5.393 17.050 1.00 87.81 88 PRO A CA 1
ATOM 689 C C . PRO A 1 88 ? -4.160 -5.030 15.650 1.00 87.81 88 PRO A C 1
ATOM 691 O O . PRO A 1 88 ? -2.974 -4.750 15.485 1.00 87.81 88 PRO A O 1
ATOM 694 N N . ILE A 1 89 ? -5.069 -4.939 14.673 1.00 89.75 89 ILE A N 1
ATOM 695 C CA . ILE A 1 89 ? -4.734 -4.579 13.290 1.00 89.75 89 ILE A CA 1
ATOM 696 C C . ILE A 1 89 ? -4.114 -3.174 13.229 1.00 89.75 89 ILE A C 1
ATOM 698 O O . ILE A 1 89 ? -3.097 -2.975 12.568 1.00 89.75 89 ILE A O 1
ATOM 702 N N . ILE A 1 90 ? -4.668 -2.192 13.952 1.00 90.12 90 ILE A N 1
ATOM 703 C CA . ILE A 1 90 ? -4.108 -0.829 14.012 1.00 90.12 90 ILE A CA 1
ATOM 704 C C . ILE A 1 90 ? -2.679 -0.841 14.564 1.00 90.12 90 ILE A C 1
ATOM 706 O O . ILE A 1 90 ? -1.810 -0.140 14.036 1.00 90.12 90 ILE A O 1
ATOM 710 N N . ALA A 1 91 ? -2.428 -1.601 15.632 1.00 91.25 91 ALA A N 1
ATOM 711 C CA . ALA A 1 91 ? -1.099 -1.702 16.225 1.00 91.25 91 ALA A CA 1
ATOM 712 C C . ALA A 1 91 ? -0.095 -2.337 15.248 1.00 91.25 91 ALA A C 1
ATOM 714 O O . ALA A 1 91 ? 1.008 -1.816 15.079 1.00 91.25 91 ALA A O 1
ATOM 715 N N . GLU A 1 92 ? -0.496 -3.404 14.557 1.00 94.19 92 GLU A N 1
ATOM 716 C CA . GLU A 1 92 ? 0.306 -4.065 13.523 1.00 94.19 92 GLU A CA 1
ATOM 717 C C . GLU A 1 92 ? 0.615 -3.111 12.357 1.00 94.19 92 GLU A C 1
ATOM 719 O O . GLU A 1 92 ? 1.778 -2.944 11.996 1.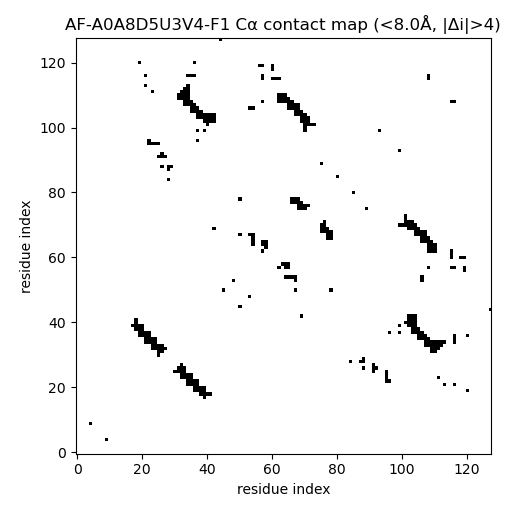00 94.19 92 GLU A O 1
ATOM 724 N N . ILE A 1 93 ? -0.377 -2.376 11.844 1.00 93.44 93 ILE A N 1
ATOM 725 C CA . ILE A 1 93 ? -0.195 -1.380 10.771 1.00 93.44 93 ILE A CA 1
ATOM 726 C C . ILE A 1 93 ? 0.808 -0.289 11.166 1.00 93.44 93 ILE A C 1
ATOM 728 O O . ILE A 1 93 ? 1.661 0.093 10.362 1.00 93.44 93 ILE A O 1
ATOM 732 N N . ARG A 1 94 ? 0.740 0.211 12.407 1.00 92.50 94 ARG A N 1
ATOM 733 C CA . ARG A 1 94 ? 1.701 1.207 12.916 1.00 92.50 94 ARG A CA 1
ATOM 734 C C . ARG A 1 94 ? 3.125 0.662 12.979 1.00 92.50 94 ARG A C 1
ATOM 736 O O . ARG A 1 94 ? 4.063 1.410 12.722 1.00 92.50 94 ARG A O 1
ATOM 743 N N . ASN A 1 95 ? 3.280 -0.622 13.292 1.00 94.12 95 ASN A N 1
ATOM 744 C CA . ASN A 1 95 ? 4.583 -1.280 13.293 1.00 94.12 95 ASN A CA 1
ATOM 745 C C . ASN A 1 95 ? 5.108 -1.516 11.871 1.00 94.12 95 ASN A C 1
ATOM 747 O O . ASN A 1 95 ? 6.312 -1.407 11.653 1.00 94.12 95 ASN A O 1
ATOM 751 N N . ILE A 1 96 ? 4.222 -1.794 10.908 1.00 95.38 96 ILE A N 1
ATOM 752 C CA . ILE A 1 96 ? 4.589 -1.947 9.494 1.00 95.38 96 ILE A CA 1
ATOM 753 C C . ILE A 1 96 ? 5.091 -0.614 8.934 1.00 95.38 96 ILE A C 1
ATOM 755 O O . ILE A 1 96 ? 6.166 -0.563 8.344 1.00 95.38 96 ILE A O 1
ATOM 759 N N . CYS A 1 97 ? 4.347 0.475 9.134 1.00 94.44 97 CYS A N 1
ATOM 760 C CA . CYS A 1 97 ? 4.714 1.788 8.610 1.00 94.44 97 CYS A CA 1
ATOM 761 C C . CYS A 1 97 ? 5.075 2.775 9.726 1.00 94.44 97 CYS A C 1
ATOM 763 O O . CYS A 1 97 ? 4.312 3.687 10.050 1.00 94.44 97 CYS A O 1
ATOM 765 N N . THR A 1 98 ? 6.276 2.623 10.285 1.00 93.50 98 THR A N 1
ATOM 766 C CA . THR A 1 98 ? 6.796 3.519 11.337 1.00 93.50 98 THR A CA 1
ATOM 767 C C . THR A 1 98 ? 7.072 4.940 10.842 1.00 93.50 98 THR A C 1
ATOM 769 O O . THR A 1 98 ? 7.095 5.882 11.633 1.00 93.50 98 THR A O 1
ATOM 772 N N . SER A 1 99 ? 7.273 5.104 9.532 1.00 92.75 99 SER A N 1
ATOM 773 C CA . SER A 1 99 ? 7.520 6.385 8.875 1.00 92.75 99 SER A CA 1
ATOM 774 C C . SER A 1 99 ? 6.237 7.105 8.444 1.00 92.75 99 SER A C 1
ATOM 776 O O . SER A 1 99 ? 6.316 8.289 8.099 1.00 92.75 99 SER A O 1
ATOM 778 N N . CYS A 1 100 ? 5.075 6.433 8.459 1.00 94.06 100 CYS A N 1
ATOM 779 C CA . CYS A 1 100 ? 3.795 7.015 8.057 1.00 94.06 100 CYS A CA 1
ATOM 780 C C . CYS A 1 100 ? 3.390 8.168 8.983 1.00 94.06 100 CYS A C 1
ATOM 782 O O . CYS A 1 100 ? 3.490 8.082 10.209 1.00 94.06 100 CYS A O 1
ATOM 784 N N . LYS A 1 101 ? 2.906 9.253 8.381 1.00 94.62 101 LYS A N 1
ATOM 785 C CA . LYS A 1 101 ? 2.512 10.490 9.061 1.00 94.62 101 LYS A CA 1
ATOM 786 C C . LYS A 1 101 ? 1.157 10.980 8.553 1.00 94.62 101 LYS A C 1
ATOM 788 O O . LYS A 1 101 ? 0.578 10.414 7.632 1.00 94.62 101 LYS A O 1
ATOM 793 N N . GLU A 1 102 ? 0.666 12.046 9.173 1.00 94.25 102 GLU A N 1
ATOM 794 C CA . GLU A 1 102 ? -0.541 12.757 8.750 1.00 94.25 102 GLU A CA 1
ATOM 795 C C . GLU A 1 102 ? -0.550 13.013 7.230 1.00 94.25 102 GLU A C 1
ATOM 797 O O . GLU A 1 102 ? 0.460 13.433 6.661 1.00 94.25 102 GLU A O 1
ATOM 802 N N . ASN A 1 103 ? -1.708 12.779 6.610 1.00 94.44 103 ASN A N 1
ATOM 803 C CA . ASN A 1 103 ? -2.008 12.869 5.178 1.00 94.44 103 ASN A CA 1
ATOM 804 C C . ASN A 1 103 ? -1.399 11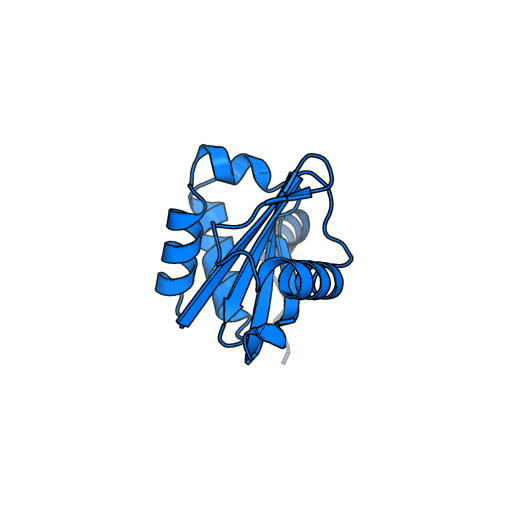.774 4.294 1.00 94.44 103 ASN A C 1
ATOM 806 O O . ASN A 1 103 ? -1.630 11.788 3.083 1.00 94.44 103 ASN A O 1
ATOM 810 N N . ASP A 1 104 ? -0.660 10.813 4.848 1.00 96.12 104 ASP A N 1
ATOM 811 C CA . ASP A 1 104 ? -0.230 9.655 4.073 1.00 96.12 104 ASP A CA 1
ATOM 812 C C . ASP A 1 104 ? -1.397 8.694 3.813 1.00 96.12 104 ASP A C 1
ATOM 814 O O . ASP A 1 104 ? -2.306 8.516 4.633 1.00 96.12 104 ASP A O 1
ATOM 818 N N . VAL A 1 105 ? -1.322 8.015 2.670 1.00 96.44 105 VAL A N 1
ATOM 819 C CA . VAL A 1 105 ? -2.187 6.878 2.339 1.00 96.44 105 VAL A CA 1
ATOM 820 C C . VAL A 1 105 ? -1.310 5.644 2.215 1.00 96.44 105 VAL A C 1
ATOM 822 O O . VAL A 1 105 ? -0.286 5.672 1.538 1.00 96.44 105 VAL A O 1
ATOM 825 N N . LEU A 1 106 ? -1.701 4.555 2.861 1.00 97.06 106 LEU A N 1
ATOM 826 C CA . LEU A 1 106 ? -0.995 3.283 2.814 1.00 97.06 106 LEU A CA 1
ATOM 827 C C . LEU A 1 106 ? -1.915 2.215 2.218 1.00 97.06 106 LEU A C 1
ATOM 829 O O . LEU A 1 106 ? -3.054 2.044 2.647 1.00 97.06 106 LEU A O 1
ATOM 833 N N . ILE A 1 107 ? -1.407 1.499 1.219 1.00 97.25 107 ILE A N 1
ATOM 834 C CA . ILE A 1 107 ? -2.090 0.381 0.565 1.00 97.25 107 ILE A CA 1
ATOM 835 C C . ILE A 1 107 ? -1.330 -0.890 0.919 1.00 97.25 107 ILE A C 1
ATOM 837 O O . ILE A 1 107 ? -0.260 -1.129 0.365 1.00 97.25 107 ILE A O 1
ATOM 841 N N . LEU A 1 108 ? -1.859 -1.700 1.834 1.00 97.25 108 LEU A N 1
ATOM 842 C CA . LEU A 1 108 ? -1.294 -3.009 2.171 1.00 97.25 108 LEU A CA 1
ATOM 843 C C . LEU A 1 108 ? -1.937 -4.071 1.285 1.00 97.25 108 LEU A C 1
ATOM 845 O O . LEU A 1 108 ? -3.159 -4.158 1.243 1.00 97.25 108 LEU A O 1
ATOM 849 N N . SER A 1 109 ? -1.130 -4.864 0.587 1.00 97.56 109 SER A N 1
ATOM 850 C CA . SER A 1 109 ? -1.585 -5.917 -0.327 1.00 97.56 109 SER A CA 1
ATOM 851 C C . SER A 1 109 ? -1.024 -7.271 0.096 1.00 97.56 109 SER A C 1
ATOM 853 O O . SER A 1 109 ? 0.157 -7.359 0.430 1.00 97.56 109 SER A O 1
ATOM 855 N N . SER A 1 110 ? -1.859 -8.309 0.057 1.00 96.56 110 SER A N 1
ATOM 856 C CA . SER A 1 110 ? -1.473 -9.712 0.242 1.00 96.56 110 SER A CA 1
ATOM 857 C C . SER A 1 110 ? -1.791 -10.502 -1.039 1.00 96.56 110 SER A C 1
ATOM 859 O O . SER A 1 110 ? -2.817 -10.207 -1.660 1.00 96.56 110 SER A O 1
ATOM 861 N N . PRO A 1 111 ? -0.962 -11.472 -1.467 1.00 95.81 111 PRO A N 1
ATOM 862 C CA . PRO A 1 111 ? 0.290 -11.909 -0.842 1.00 95.81 111 PRO A CA 1
ATOM 863 C C . PRO A 1 111 ? 1.397 -10.852 -0.947 1.00 95.81 111 PRO A C 1
ATOM 865 O O . PRO A 1 111 ? 1.314 -9.924 -1.754 1.00 95.81 111 PRO A O 1
ATOM 868 N N . GLN A 1 112 ? 2.447 -10.996 -0.136 1.00 96.06 112 GLN A N 1
ATOM 869 C CA . GLN A 1 112 ? 3.609 -10.112 -0.185 1.00 96.06 112 GLN A CA 1
ATOM 870 C C . GLN A 1 112 ? 4.293 -10.204 -1.558 1.00 96.06 112 GLN A C 1
ATOM 872 O O . GLN A 1 112 ? 4.985 -11.173 -1.876 1.00 96.06 112 GLN A O 1
ATOM 877 N N . ASN A 1 113 ? 4.102 -9.178 -2.385 1.00 95.75 113 ASN A N 1
ATOM 878 C CA . ASN A 1 113 ? 4.717 -9.070 -3.698 1.00 95.75 113 ASN A CA 1
ATOM 879 C C . ASN A 1 113 ? 4.941 -7.590 -4.067 1.00 95.75 113 ASN A C 1
ATOM 881 O O . ASN A 1 113 ? 3.980 -6.878 -4.372 1.00 95.75 113 ASN A O 1
ATOM 885 N N . PRO A 1 114 ? 6.200 -7.117 -4.125 1.00 95.25 114 PRO A N 1
ATOM 886 C CA . PRO A 1 114 ? 6.499 -5.717 -4.420 1.00 95.25 114 PRO A CA 1
ATOM 887 C C . PRO A 1 114 ? 6.096 -5.272 -5.824 1.00 95.25 114 PRO A C 1
ATOM 889 O O . PRO A 1 114 ? 5.887 -4.077 -6.039 1.00 95.25 114 PRO A O 1
ATOM 892 N N . LEU A 1 115 ? 5.935 -6.198 -6.775 1.00 96.44 115 LEU A N 1
ATOM 893 C CA . LEU A 1 115 ? 5.477 -5.859 -8.124 1.00 96.44 115 LEU A CA 1
ATOM 894 C C . LEU A 1 115 ? 4.066 -5.266 -8.112 1.00 96.44 115 LEU A C 1
ATOM 896 O O . LEU A 1 115 ? 3.813 -4.323 -8.856 1.00 96.44 115 LEU A O 1
ATOM 900 N N . ILE A 1 116 ? 3.194 -5.733 -7.214 1.00 96.06 116 ILE A N 1
ATOM 901 C CA . ILE A 1 116 ? 1.836 -5.197 -7.052 1.00 96.06 116 ILE A CA 1
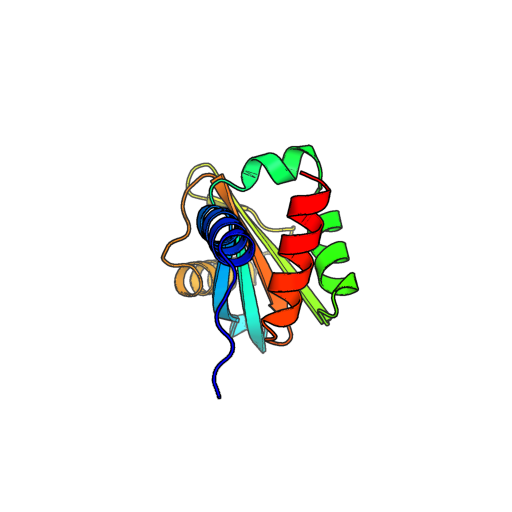ATOM 902 C C . ILE A 1 116 ? 1.911 -3.708 -6.686 1.00 96.06 116 ILE A C 1
ATOM 904 O O . ILE A 1 116 ? 1.273 -2.869 -7.320 1.00 96.06 116 ILE A O 1
ATOM 908 N N . SER A 1 117 ? 2.745 -3.351 -5.706 1.00 96.88 117 SER A N 1
ATOM 909 C CA . SER A 1 117 ? 2.932 -1.960 -5.279 1.00 96.88 117 SER A CA 1
ATOM 910 C C . SER A 1 117 ? 3.533 -1.081 -6.378 1.00 96.88 117 SER A C 1
ATOM 912 O O . SER A 1 117 ? 3.090 0.056 -6.558 1.00 96.88 117 SER A O 1
ATOM 914 N N . TYR A 1 118 ? 4.490 -1.600 -7.155 1.00 96.50 118 TYR A N 1
ATOM 915 C CA . TYR A 1 118 ? 5.010 -0.884 -8.321 1.00 96.50 118 TYR A CA 1
ATOM 916 C C . TYR A 1 118 ? 3.918 -0.643 -9.370 1.00 96.50 118 TYR A C 1
ATOM 918 O O . TYR A 1 118 ? 3.749 0.493 -9.813 1.00 96.50 118 TYR A O 1
ATOM 926 N N . GLU A 1 119 ? 3.123 -1.653 -9.724 1.00 95.81 119 GLU A N 1
ATOM 927 C CA . GLU A 1 119 ? 2.042 -1.502 -10.704 1.00 95.81 119 GLU A CA 1
ATOM 928 C C . GLU A 1 119 ? 0.980 -0.490 -10.263 1.00 95.81 119 GLU A C 1
ATOM 930 O O . GLU A 1 119 ? 0.582 0.368 -11.058 1.00 95.81 119 GLU A O 1
ATOM 935 N N . ILE A 1 120 ? 0.564 -0.540 -8.993 1.00 95.94 120 I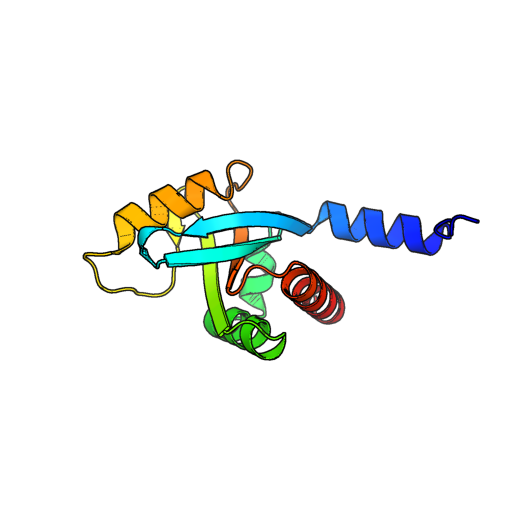LE A N 1
ATOM 936 C CA . ILE A 1 120 ? -0.373 0.433 -8.420 1.00 95.94 120 ILE A CA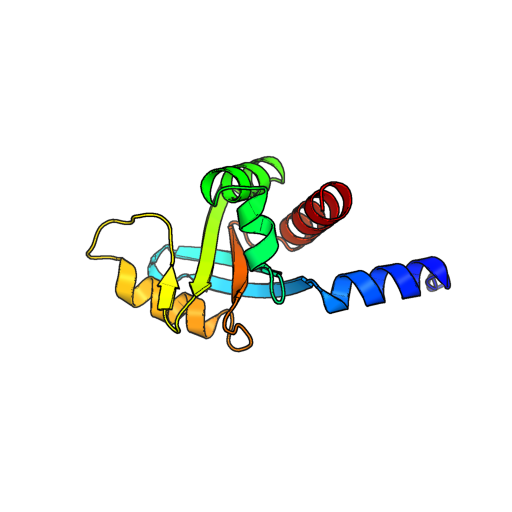 1
ATOM 937 C C . ILE A 1 120 ? 0.214 1.844 -8.525 1.00 95.94 120 ILE A C 1
ATOM 939 O O . ILE A 1 120 ? -0.448 2.746 -9.037 1.00 95.94 120 ILE A O 1
ATOM 943 N N . SER A 1 121 ? 1.464 2.043 -8.098 1.00 95.81 121 SER A N 1
ATOM 944 C CA . SER A 1 121 ? 2.097 3.368 -8.116 1.00 95.81 121 SER A CA 1
ATOM 945 C C . SER A 1 121 ? 2.204 3.954 -9.530 1.00 95.81 121 SER A C 1
ATOM 947 O O . SER A 1 121 ? 1.882 5.122 -9.733 1.00 95.81 121 SER A O 1
ATOM 949 N N . ILE A 1 122 ? 2.548 3.138 -10.534 1.00 93.81 122 ILE A N 1
ATOM 950 C CA . ILE A 1 122 ? 2.619 3.564 -11.939 1.00 93.81 122 ILE A CA 1
ATOM 951 C C . ILE A 1 122 ? 1.229 3.946 -12.462 1.00 93.81 122 ILE A C 1
ATOM 95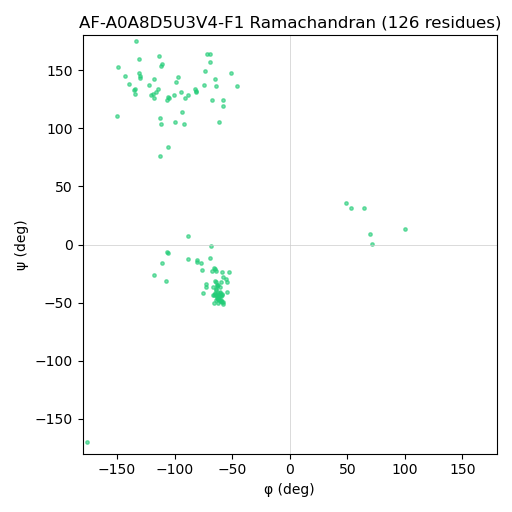3 O O . ILE A 1 122 ? 1.082 4.958 -13.150 1.00 93.81 122 ILE A O 1
ATOM 957 N N . LYS A 1 123 ? 0.187 3.167 -12.140 1.00 92.50 123 LYS A N 1
ATOM 958 C CA . LYS A 1 123 ? -1.196 3.508 -12.514 1.00 92.50 123 LYS A CA 1
ATOM 959 C C . LYS A 1 123 ? -1.627 4.831 -11.891 1.00 92.50 123 LYS A C 1
ATOM 961 O O . LYS A 1 123 ? -2.220 5.648 -12.588 1.00 92.50 123 LYS A O 1
ATOM 966 N N . LEU A 1 124 ? -1.306 5.051 -10.617 1.00 92.75 124 LEU A N 1
ATOM 967 C CA . LEU A 1 124 ? -1.622 6.296 -9.925 1.00 92.75 124 LEU A CA 1
ATOM 968 C C . LEU A 1 124 ? -0.906 7.487 -10.566 1.00 92.75 124 LEU A C 1
ATOM 970 O O . LEU A 1 124 ? -1.578 8.469 -10.848 1.00 92.75 124 LEU A O 1
ATOM 974 N N . MET A 1 125 ? 0.386 7.373 -10.900 1.00 89.19 125 MET A N 1
ATOM 975 C CA . MET A 1 125 ? 1.140 8.434 -11.589 1.00 89.19 125 MET A CA 1
ATOM 976 C C . MET A 1 125 ? 0.561 8.817 -12.956 1.00 89.19 125 MET A C 1
ATOM 978 O O . MET A 1 125 ? 0.651 9.971 -13.359 1.00 89.19 125 MET A O 1
ATOM 982 N N . ASN A 1 126 ? -0.032 7.864 -13.679 1.00 82.50 126 ASN A N 1
ATOM 983 C CA . ASN A 1 126 ? -0.625 8.123 -14.995 1.00 82.50 126 ASN A CA 1
ATOM 984 C C . ASN A 1 126 ? -2.029 8.753 -14.918 1.00 82.50 126 ASN A C 1
ATOM 986 O O . ASN A 1 126 ? -2.540 9.229 -15.930 1.00 82.50 126 ASN A O 1
ATOM 990 N N . LEU A 1 127 ? -2.676 8.706 -13.749 1.00 75.00 127 LEU A N 1
ATOM 991 C CA . LEU A 1 127 ? -4.040 9.203 -13.514 1.00 75.00 127 LEU A CA 1
ATOM 992 C C . LEU A 1 127 ? -4.071 10.455 -12.611 1.00 75.00 127 LEU A C 1
ATOM 994 O O . LEU A 1 127 ? -5.097 11.146 -12.521 1.00 75.00 127 LEU A O 1
ATOM 998 N N . SER A 1 128 ? -2.969 10.729 -11.910 1.00 59.88 128 SER A N 1
ATOM 999 C CA . SER A 1 128 ? -2.740 11.899 -11.056 1.00 59.88 128 SER A CA 1
ATOM 1000 C C . SER A 1 128 ? -2.380 13.123 -11.882 1.00 59.88 128 SER A C 1
ATOM 1002 O O . SER A 1 128 ? -3.073 14.143 -11.671 1.00 59.88 128 SER A O 1
#

Mean predicted aligned error: 4.46 Å

Radius of gyration: 14.94 Å; Cα contacts (8 Å, |Δi|>4): 195; chains: 1; bounding box: 44×28×36 Å

Foldseek 3Di:
DDDDDDPVRVVVVVVLVVFWDWFWFALVLVRATKIKIKGVLCLVVCVVDPQVRLQVLLVVLPFPGKWKWACAPNDTDTDDDDPVSPVSSRVRVCVRCVPDDHNMIMMIGPPYDVSSSVSSSVVSVVVD

Nearest PDB structures (foldseek):
  2p8t-assembly1_A  TM=6.869E-01  e=3.555E-05  Pyrococcus horikoshii OT3
  6wom-assembly2_C  TM=6.263E-01  e=3.169E-03  Elizabethkingia anophelis
  6wom-assembly1_A  TM=5.905E-01  e=1.950E-03  Elizabethkingia anophelis
  4wj3-assembly2_O  TM=6.218E-01  e=6.974E-03  Pseudomonas aeruginosa PAO1
  4o2d-assembly1_A  TM=5.609E-01  e=1.631E-02  Mycolicibacterium smegmatis MC2 155